Protein 2FGG (pdb70)

Organism: Mycobacterium tuberculosis (strain ATCC 25618 / H37Rv) (NCBI:txid83332)

B-factor: mean 65.97, std 9.86, range [32.84, 84.61]

Nearest PDB structures (foldseek):
  2fgg-assembly1_A  TM=1.012E+00  e=6.793E-14  Mycobacterium tuberculosis
  4wpy-assembly1_A-2  TM=9.079E-01  e=1.124E-07  Mycobacterium tuberculosis H37Rv
  1w24-assembly1_A  TM=6.229E-01  e=1.907E+00  Homo sapiens
  5hfn-assembly1_B  TM=3.978E-01  e=5.582E+00  Thermotoga maritima MSB8

Foldseek 3Di:
DPDDDDDWDWDKDWDDDDQKIKIWTWTCPPNDITFIFMDDADRPPHDDDPVRRVRNVVNSVVRVVVVVVVVVVVVVVVVPPDD

Secondary structure (DSSP, 8-state):
----------EEEEEE-SS-EEEEEE--BTTB--EEEEE---SSS---SHHHHHHHHHHHHHHHHHHHHHHHHHHHHHHS---

Solvent-accessible surface area: 6338 Å² total

Structure (mmCIF, N/CA/C/O backbone):
data_2FGG
#
_entry.id   2FGG
#
_cell.length_a   48.054
_cell.length_b   47.510
_cell.length_c   94.807
_cell.angle_alpha   90.00
_cell.angle_beta   90.00
_cell.angle_gamma   90.00
#
_symmetry.space_group_name_H-M   'I 21 21 21'
#
loop_
_entity.id
_entity.type
_entity.pdbx_description
1 polymer 'Hypothetical protein Rv2632c/MT2708'
2 water water
#
loop_
_atom_site.group_PDB
_atom_site.id
_atom_site.type_symbol
_atom_site.label_atom_id
_atom_site.label_alt_id
_atom_site.label_comp_id
_atom_site.label_asym_id
_atom_site.label_entity_id
_atom_site.label_seq_id
_atom_site.pdbx_PDB_ins_code
_atom_site.Cartn_x
_atom_site.Cartn_y
_atom_site.Cartn_z
_atom_site.occupancy
_atom_site.B_iso_or_equiv
_atom_site.auth_seq_id
_atom_site.auth_comp_id
_atom_site.auth_asym_id
_atom_site.auth_atom_id
_atom_site.pdbx_PDB_model_num
ATOM 1 N N . SER A 1 4 ? -26.190 20.991 0.766 1.00 78.01 4 SER A N 1
ATOM 2 C CA . SER A 1 4 ? -25.783 21.743 1.990 1.00 77.99 4 SER A CA 1
ATOM 3 C C . SER A 1 4 ? -26.173 20.981 3.262 1.00 77.96 4 SER A C 1
ATOM 4 O O . SER A 1 4 ? -27.339 20.620 3.428 1.00 78.09 4 SER A O 1
ATOM 7 N N . GLU A 1 5 ? -25.215 20.735 4.159 1.00 77.76 5 GLU A N 1
ATOM 8 C CA . GLU A 1 5 ? -23.823 21.161 4.000 1.00 77.64 5 GLU A CA 1
ATOM 9 C C . GLU A 1 5 ? -22.898 19.944 4.088 1.00 77.40 5 GLU A C 1
ATOM 10 O O . GLU A 1 5 ? -22.652 19.407 5.174 1.00 77.46 5 GLU A O 1
ATOM 16 N N . HIS A 1 6 ? -22.373 19.534 2.937 1.00 76.96 6 HIS A N 1
ATOM 17 C CA . HIS A 1 6 ? -21.684 18.249 2.786 1.00 76.41 6 HIS A CA 1
ATOM 18 C C . HIS A 1 6 ? -20.194 18.365 2.447 1.00 75.82 6 HIS A C 1
ATOM 19 O O . HIS A 1 6 ? -19.524 17.343 2.258 1.00 75.99 6 HIS A O 1
ATOM 26 N N . VAL A 1 7 ? -19.675 19.591 2.368 1.00 74.81 7 VAL A N 1
ATOM 27 C CA . VAL A 1 7 ? -18.335 19.816 1.813 1.00 73.73 7 VAL A CA 1
ATOM 28 C C . VAL A 1 7 ? -17.198 19.475 2.779 1.00 73.06 7 VAL A C 1
ATOM 29 O O . VAL A 1 7 ? -17.069 20.065 3.856 1.00 73.20 7 VAL A O 1
ATOM 33 N N . GLY A 1 8 ? -16.388 18.503 2.369 1.00 72.03 8 GLY A N 1
ATOM 34 C CA . GLY A 1 8 ? -15.167 18.138 3.063 1.00 70.58 8 GLY A CA 1
ATOM 35 C C . GLY A 1 8 ? -13.959 18.436 2.201 1.00 69.81 8 GLY A C 1
ATOM 36 O O . GLY A 1 8 ? -14.091 18.937 1.086 1.00 69.46 8 GLY A O 1
ATOM 37 N N . LYS A 1 9 ? -12.777 18.127 2.722 1.00 69.31 9 LYS A N 1
ATOM 38 C CA . LYS A 1 9 ? -11.523 18.386 2.013 1.00 69.08 9 LYS A CA 1
ATOM 39 C C . LYS A 1 9 ? -10.456 17.319 2.278 1.00 68.80 9 LYS A C 1
ATOM 40 O O . LYS A 1 9 ? -10.613 16.484 3.162 1.00 68.50 9 LYS A O 1
ATOM 46 N N . THR A 1 10 ? -9.371 17.378 1.508 1.00 68.76 10 THR A N 1
ATOM 47 C CA . THR A 1 10 ? -8.385 16.306 1.429 1.00 68.79 10 THR A CA 1
ATOM 48 C C . THR A 1 10 ? -6.950 16.818 1.535 1.00 68.81 10 THR A C 1
ATOM 49 O O . THR A 1 10 ? -6.518 17.663 0.758 1.00 68.76 10 THR A O 1
ATOM 53 N N . CYS A 1 11 ? -6.223 16.298 2.515 1.00 69.27 11 CYS A N 1
ATOM 54 C CA . CYS A 1 11 ? -4.799 16.574 2.667 1.00 69.74 11 CYS A CA 1
ATOM 55 C C . CYS A 1 11 ? -4.015 15.326 2.364 1.00 69.57 11 CYS A C 1
ATOM 56 O O . CYS A 1 11 ? -4.563 14.230 2.290 1.00 69.90 11 CYS A O 1
ATOM 59 N N . GLN A 1 12 ? -2.717 15.514 2.199 1.00 69.51 12 GLN A N 1
ATOM 60 C CA . GLN A 1 12 ? -1.778 14.428 2.286 1.00 69.33 12 GLN A CA 1
ATOM 61 C C . GLN A 1 12 ? -0.647 14.843 3.190 1.00 68.86 12 GLN A C 1
ATOM 62 O O . GLN A 1 12 ? -0.173 15.979 3.129 1.00 68.90 12 GLN A O 1
ATOM 68 N N . ILE A 1 13 ? -0.243 13.922 4.051 1.00 68.02 13 ILE A N 1
ATOM 69 C CA . ILE A 1 13 ? 0.927 14.105 4.871 1.00 67.39 13 ILE A CA 1
ATOM 70 C C . ILE A 1 13 ? 2.014 13.261 4.221 1.00 67.43 13 ILE A C 1
ATOM 71 O O . ILE A 1 13 ? 1.829 12.065 4.008 1.00 67.34 13 ILE A O 1
ATOM 76 N N . ASP A 1 14 ? 3.125 13.906 3.877 1.00 67.21 14 ASP A N 1
ATOM 77 C CA . ASP A 1 14 ? 4.243 13.260 3.201 1.00 67.28 14 ASP A CA 1
ATOM 78 C C . ASP A 1 14 ? 5.267 12.779 4.227 1.00 67.21 14 ASP A C 1
ATOM 79 O O . ASP A 1 14 ? 5.940 13.594 4.856 1.00 67.36 14 ASP A O 1
ATOM 84 N N . VAL A 1 15 ? 5.388 11.461 4.387 1.00 67.14 15 VAL A N 1
ATOM 85 C CA . VAL A 1 15 ? 6.312 10.875 5.371 1.00 66.83 15 VAL A CA 1
ATOM 86 C C . VAL A 1 15 ? 7.594 10.385 4.712 1.00 66.82 15 VAL A C 1
ATOM 87 O O . VAL A 1 15 ? 7.545 9.668 3.721 1.00 66.53 15 VAL A O 1
ATOM 91 N N . LEU A 1 16 ? 8.731 10.789 5.274 1.00 67.02 16 LEU A N 1
ATOM 92 C CA . LEU A 1 16 ? 10.038 10.285 4.876 1.00 67.10 16 LEU A CA 1
ATOM 93 C C . LEU A 1 16 ? 10.657 9.530 6.046 1.00 67.60 16 LEU A C 1
ATOM 94 O O . LEU A 1 16 ? 10.683 10.038 7.158 1.00 67.53 16 LEU A O 1
ATOM 99 N N . ILE A 1 17 ? 11.134 8.312 5.794 1.00 68.45 17 ILE A N 1
ATOM 100 C CA . ILE A 1 17 ? 11.874 7.535 6.797 1.00 69.26 17 ILE A CA 1
ATOM 101 C C . ILE A 1 17 ? 13.308 7.312 6.331 1.00 69.88 17 ILE A C 1
ATOM 102 O O . ILE A 1 17 ? 13.530 6.661 5.316 1.00 69.96 17 ILE A O 1
ATOM 107 N N . GLU A 1 18 ? 14.272 7.850 7.072 1.00 70.87 18 GLU A N 1
ATOM 108 C CA . GLU A 1 18 ? 15.687 7.643 6.767 1.00 71.99 18 GLU A CA 1
ATOM 109 C C . GLU A 1 18 ? 16.331 6.837 7.877 1.00 72.84 18 GLU A C 1
ATOM 110 O O . GLU A 1 18 ? 16.188 7.171 9.052 1.00 72.85 18 GLU A O 1
ATOM 116 N N . GLU A 1 19 ? 17.053 5.788 7.498 1.00 74.06 19 GLU A N 1
ATOM 117 C CA . GLU A 1 19 ? 17.715 4.911 8.459 1.00 75.27 19 GLU A CA 1
ATOM 118 C C . GLU A 1 19 ? 19.226 5.109 8.358 1.00 76.11 19 GLU A C 1
ATOM 119 O O . GLU A 1 19 ? 19.826 4.833 7.316 1.00 76.28 19 GLU A O 1
ATOM 125 N N . HIS A 1 20 ? 19.831 5.585 9.446 1.00 77.20 20 HIS A N 1
ATOM 126 C CA . HIS A 1 20 ? 21.195 6.136 9.393 1.00 78.19 20 HIS A CA 1
ATOM 127 C C . HIS A 1 20 ? 22.377 5.146 9.188 1.00 78.59 20 HIS A C 1
ATOM 128 O O . HIS A 1 20 ? 22.995 5.221 8.124 1.00 78.83 20 HIS A O 1
ATOM 135 N N . ASP A 1 21 ? 22.735 4.230 10.109 1.00 79.04 21 ASP A N 1
ATOM 136 C CA . ASP A 1 21 ? 22.144 3.925 11.432 1.00 79.34 21 ASP A CA 1
ATOM 137 C C . ASP A 1 21 ? 22.719 4.829 12.562 1.00 79.33 21 ASP A C 1
ATOM 138 O O . ASP A 1 21 ? 23.537 5.710 12.269 1.00 79.41 21 ASP A O 1
ATOM 143 N N . GLU A 1 22 ? 22.353 4.630 13.844 1.00 79.15 22 GLU A N 1
ATOM 144 C CA . GLU A 1 22 ? 21.697 3.422 14.419 1.00 78.76 22 GLU A CA 1
ATOM 145 C C . GLU A 1 22 ? 20.184 3.090 14.222 1.00 78.08 22 GLU A C 1
ATOM 146 O O . GLU A 1 22 ? 19.875 1.895 14.211 1.00 78.35 22 GLU A O 1
ATOM 152 N N . ARG A 1 23 ? 19.221 4.017 14.094 1.00 76.92 23 ARG A N 1
ATOM 153 C CA . ARG A 1 23 ? 19.194 5.485 14.273 1.00 75.82 23 ARG A CA 1
ATOM 154 C C . ARG A 1 23 ? 18.277 5.986 13.170 1.00 74.44 23 ARG A C 1
ATOM 155 O O . ARG A 1 23 ? 18.664 6.815 12.355 1.00 74.34 23 ARG A O 1
ATOM 163 N N . THR A 1 24 ? 17.061 5.455 13.142 1.00 72.84 24 THR A N 1
ATOM 164 C CA . THR A 1 24 ? 16.097 5.780 12.098 1.00 71.27 24 THR A CA 1
ATOM 165 C C . THR A 1 24 ? 15.216 6.990 12.454 1.00 70.28 24 THR A C 1
ATOM 166 O O . THR A 1 24 ? 14.716 7.106 13.571 1.00 70.10 24 THR A O 1
ATOM 170 N N . ARG A 1 25 ? 15.057 7.893 11.490 1.00 69.17 25 ARG A N 1
ATOM 171 C CA . ARG A 1 25 ? 14.325 9.142 11.691 1.00 68.29 25 ARG A CA 1
ATOM 172 C C . ARG A 1 25 ? 13.204 9.309 10.679 1.00 67.28 25 ARG A C 1
ATOM 173 O O . ARG A 1 25 ? 13.385 9.072 9.493 1.00 66.92 25 ARG A O 1
ATOM 181 N N . ALA A 1 26 ? 12.045 9.730 11.162 1.00 66.39 26 ALA A N 1
ATOM 182 C CA . ALA A 1 26 ? 10.929 10.038 10.288 1.00 65.76 26 ALA A CA 1
ATOM 183 C C . ALA A 1 26 ? 10.550 11.509 10.365 1.00 65.44 26 ALA A C 1
ATOM 184 O O . ALA A 1 26 ? 10.604 12.132 11.426 1.00 65.31 26 ALA A O 1
ATOM 186 N N . LYS A 1 27 ? 10.193 12.051 9.208 1.00 65.17 27 LYS A N 1
ATOM 187 C CA . LYS A 1 27 ? 9.652 13.38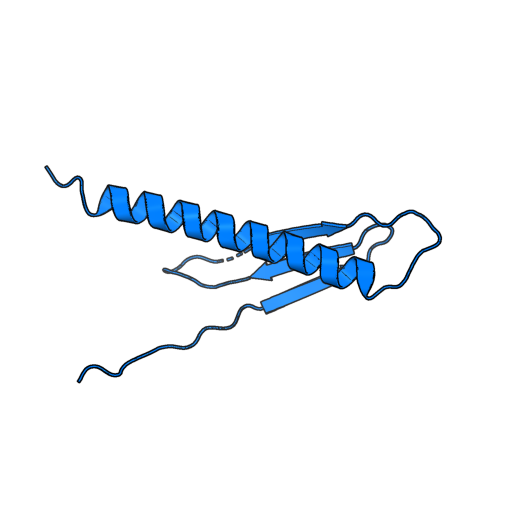6 9.091 1.00 64.96 27 LYS A CA 1
ATOM 188 C C . LYS A 1 27 ? 8.271 13.276 8.453 1.00 65.08 27 LYS A C 1
ATOM 189 O O . LYS A 1 27 ? 8.124 12.626 7.417 1.00 65.16 27 LYS A O 1
ATOM 195 N N . ALA A 1 28 ? 7.263 13.869 9.103 1.00 65.10 28 ALA A N 1
ATOM 196 C CA . ALA A 1 28 ? 5.896 13.948 8.567 1.00 65.10 28 ALA A CA 1
ATOM 197 C C . ALA A 1 28 ? 5.531 15.402 8.258 1.00 65.34 28 ALA A C 1
ATOM 198 O O . ALA A 1 28 ? 5.340 16.208 9.168 1.00 65.55 28 ALA A O 1
ATOM 200 N N . ARG A 1 29 ? 5.441 15.727 6.969 1.00 65.41 29 ARG A N 1
ATOM 201 C CA . ARG A 1 29 ? 5.207 17.095 6.514 1.00 65.62 29 ARG A CA 1
ATOM 202 C C . ARG A 1 29 ? 3.755 17.335 6.126 1.00 65.04 29 ARG A C 1
ATOM 203 O O . ARG A 1 29 ? 3.193 16.604 5.327 1.00 65.10 29 ARG A O 1
ATOM 211 N N . LEU A 1 30 ? 3.165 18.375 6.701 1.00 64.82 30 LEU A N 1
ATOM 212 C CA . LEU A 1 30 ? 1.815 18.807 6.360 1.00 64.42 30 LEU A CA 1
ATOM 213 C C . LEU A 1 30 ? 1.822 20.293 5.983 1.00 64.63 30 LEU A 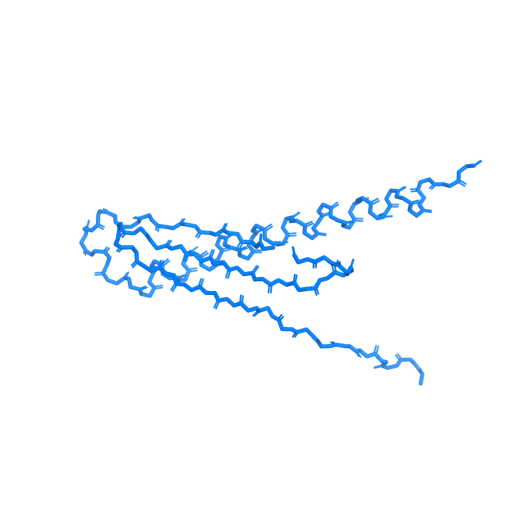C 1
ATOM 214 O O . LEU A 1 30 ? 2.395 21.119 6.698 1.00 64.81 30 LEU A O 1
ATOM 219 N N . SER A 1 31 ? 1.208 20.626 4.851 1.00 64.66 31 SER A N 1
ATOM 220 C CA . SER A 1 31 ? 0.972 22.017 4.488 1.00 64.75 31 SER A CA 1
ATOM 221 C C . SER A 1 31 ? -0.349 22.447 5.090 1.00 64.80 31 SER A C 1
ATOM 222 O O . SER A 1 31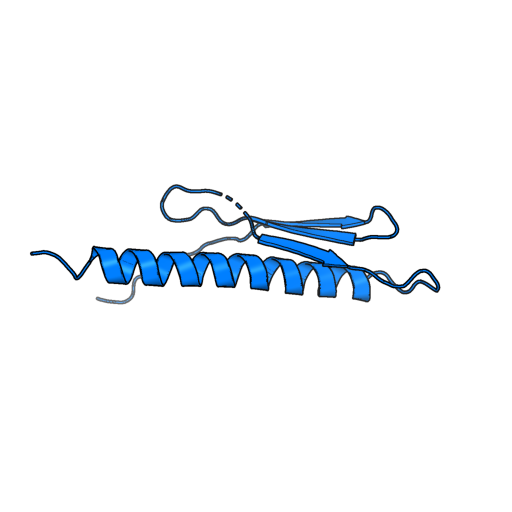 ? -1.397 21.899 4.747 1.00 64.62 31 SER A O 1
ATOM 225 N N . TRP A 1 32 ? -0.297 23.417 5.998 1.00 65.22 32 TRP A N 1
ATOM 226 C CA . TRP A 1 32 ? -1.493 23.829 6.741 1.00 65.80 32 TRP A CA 1
ATOM 227 C C . TRP A 1 32 ? -1.514 25.313 7.098 1.00 66.39 32 TRP A C 1
ATOM 228 O O . TRP A 1 32 ? -0.541 25.848 7.629 1.00 66.50 32 TRP A O 1
ATOM 239 N N . ALA A 1 33 ? -2.643 25.959 6.804 1.00 67.13 33 ALA A N 1
ATOM 240 C CA . ALA A 1 33 ? -2.850 27.376 7.074 1.00 67.71 33 ALA A CA 1
ATOM 241 C C . ALA A 1 33 ? -1.674 28.205 6.573 1.00 68.34 33 ALA A C 1
ATOM 242 O O . ALA A 1 33 ? -1.191 29.100 7.266 1.00 68.65 33 ALA A O 1
ATOM 244 N N . GLY A 1 34 ? -1.207 27.889 5.369 1.00 68.92 34 GLY A N 1
ATOM 245 C CA . GLY A 1 34 ? -0.095 28.615 4.760 1.00 69.75 34 GLY A CA 1
ATOM 246 C C . GLY A 1 34 ? 1.271 28.402 5.397 1.00 70.12 34 GLY A C 1
ATOM 247 O O . GLY A 1 34 ? 2.187 29.206 5.198 1.00 70.14 34 GLY A O 1
ATOM 248 N N . ARG A 1 35 ? 1.414 27.321 6.157 1.00 70.47 35 ARG A N 1
ATOM 249 C CA . ARG A 1 35 ? 2.707 26.972 6.731 1.00 71.11 35 ARG A CA 1
ATOM 250 C C . ARG A 1 35 ? 3.066 25.502 6.496 1.00 70.86 35 ARG A C 1
ATOM 251 O O . ARG A 1 35 ? 2.193 24.644 6.360 1.00 70.70 35 ARG A O 1
ATOM 259 N N . GLN A 1 36 ? 4.365 25.241 6.412 1.00 71.11 36 GLN A N 1
ATOM 260 C CA . GLN A 1 36 ? 4.889 23.893 6.281 1.00 71.22 36 GLN A CA 1
ATOM 261 C C . GLN A 1 36 ? 5.111 23.378 7.676 1.00 71.12 36 GLN A C 1
ATOM 262 O O . GLN A 1 36 ? 5.953 23.888 8.404 1.00 71.16 36 GLN A O 1
ATOM 276 N N . VAL A 1 38 ? 6.220 20.245 10.084 1.00 68.35 38 VAL A N 1
ATOM 277 C CA . VAL A 1 38 ? 6.974 18.997 10.055 1.00 66.50 38 VAL A CA 1
ATOM 278 C C . VAL A 1 38 ? 7.062 18.407 11.445 1.00 65.52 38 VAL A C 1
ATOM 279 O O . VAL A 1 38 ? 7.545 19.044 12.374 1.00 65.37 38 VAL A O 1
ATOM 283 N N . GLY A 1 39 ? 6.575 17.184 11.574 1.00 64.65 39 GLY A N 1
ATOM 284 C CA . GLY A 1 39 ? 6.761 16.397 12.780 1.00 63.83 39 GLY A CA 1
ATOM 285 C C . GLY A 1 39 ? 7.990 15.535 12.600 1.00 63.13 39 GLY A C 1
ATOM 286 O O . GLY A 1 39 ? 8.173 14.926 11.547 1.00 62.87 39 GLY A O 1
ATOM 287 N N . VAL A 1 40 ? 8.849 15.500 13.614 1.00 62.48 40 VAL A N 1
ATOM 288 C CA . VAL A 1 40 ? 10.086 14.737 13.531 1.00 61.89 40 VAL A CA 1
ATOM 289 C C . VAL A 1 40 ? 10.102 13.672 14.618 1.00 61.67 40 VAL A C 1
ATOM 290 O O . VAL A 1 40 ? 9.828 13.964 15.777 1.00 61.57 40 VAL A O 1
ATOM 294 N N . GLY A 1 41 ? 10.406 12.439 14.219 1.00 61.64 41 GLY A N 1
ATOM 295 C CA . GLY A 1 41 ? 10.495 11.306 15.134 1.00 62.00 41 GLY A CA 1
ATOM 296 C C . GLY A 1 41 ? 11.772 10.496 14.970 1.00 62.29 41 GLY A C 1
ATOM 297 O O . GLY A 1 41 ? 12.263 10.328 13.861 1.00 61.84 41 GLY A O 1
ATOM 298 N N . LEU A 1 42 ? 12.299 9.986 16.082 1.00 62.99 42 LEU A N 1
ATOM 299 C CA . LEU A 1 42 ? 13.568 9.264 16.094 1.00 64.10 42 LEU A CA 1
ATOM 300 C C . LEU A 1 42 ? 13.519 8.014 16.953 1.00 64.74 42 LEU A C 1
ATOM 301 O O . LEU A 1 42 ? 13.034 8.054 18.077 1.00 64.67 42 LEU A O 1
ATOM 306 N N . ALA A 1 43 ? 14.025 6.916 16.401 1.00 65.93 43 ALA A N 1
ATOM 307 C CA . ALA A 1 43 ? 14.307 5.681 17.126 1.00 67.46 43 ALA A CA 1
ATOM 308 C C . ALA A 1 43 ? 15.745 5.371 16.730 1.00 68.72 43 ALA A C 1
ATOM 309 O O . ALA A 1 43 ? 16.048 5.550 15.560 1.00 69.08 43 ALA A O 1
ATOM 311 N N . ARG A 1 44 ? 16.668 4.908 17.589 1.00 70.58 44 ARG A N 1
ATOM 312 C CA . ARG A 1 44 ? 16.567 4.215 18.895 1.00 72.46 44 ARG A CA 1
ATOM 313 C C . ARG A 1 44 ? 17.227 2.858 18.651 1.00 73.15 44 ARG A C 1
ATOM 314 O O . ARG A 1 44 ? 18.369 2.815 18.195 1.00 73.39 44 ARG A O 1
ATOM 322 N N . LEU A 1 45 ? 16.508 1.775 18.961 1.00 74.32 45 LEU A N 1
ATOM 323 C CA . LEU A 1 45 ? 16.822 0.381 18.563 1.00 75.39 45 LEU A CA 1
ATOM 324 C C . LEU A 1 45 ? 18.225 0.059 17.987 1.00 76.23 45 LEU A C 1
ATOM 325 O O . LEU A 1 45 ? 18.503 0.415 16.838 1.00 76.47 45 LEU A O 1
ATOM 330 N N . ASP A 1 46 ? 19.112 -0.614 18.738 1.00 77.15 46 ASP A N 1
ATOM 331 C CA . ASP A 1 46 ? 18.983 -0.959 20.174 1.00 78.07 46 ASP A CA 1
ATOM 332 C C . ASP A 1 46 ? 20.110 -1.828 20.816 1.00 78.44 46 ASP A C 1
ATOM 333 O O . ASP A 1 46 ? 19.852 -2.480 21.835 1.00 78.56 46 ASP A O 1
ATOM 338 N N . PRO A 1 47 ? 21.348 -1.857 20.252 1.00 78.86 47 PRO A N 1
ATOM 339 C CA . PRO A 1 47 ? 21.948 -1.386 18.984 1.00 79.09 47 PRO A CA 1
ATOM 340 C C . PRO A 1 47 ? 21.445 -1.921 17.607 1.00 79.22 47 PRO A C 1
ATOM 341 O O . PRO A 1 47 ? 20.966 -1.081 16.841 1.00 79.27 47 PRO A O 1
ATOM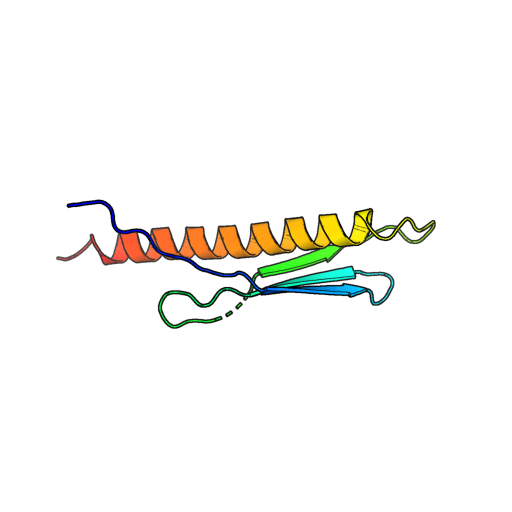 345 N N . ALA A 1 48 ? 21.513 -3.213 17.219 1.00 79.32 48 ALA A N 1
ATOM 346 C CA . ALA A 1 48 ? 21.953 -4.469 17.915 1.00 79.45 48 ALA A CA 1
ATOM 347 C C . ALA A 1 48 ? 21.028 -5.114 18.986 1.00 79.46 48 ALA A C 1
ATOM 348 O O . ALA A 1 48 ? 21.027 -4.709 20.146 1.00 79.60 48 ALA A O 1
ATOM 350 N N . ASP A 1 49 ? 20.284 -6.158 18.610 1.00 79.31 49 ASP A N 1
ATOM 351 C CA . ASP A 1 49 ? 20.482 -6.892 17.359 1.00 79.06 49 ASP A CA 1
ATOM 352 C C . ASP A 1 49 ? 19.147 -7.248 16.659 1.00 78.72 49 ASP A C 1
ATOM 353 O O . ASP A 1 49 ? 18.569 -8.301 16.943 1.00 78.84 49 ASP A O 1
ATOM 358 N N . GLU A 1 50 ? 18.634 -6.387 15.769 1.00 78.16 50 GLU A N 1
ATOM 359 C CA . GLU A 1 50 ? 19.165 -5.036 15.500 1.00 77.51 50 GLU A CA 1
ATOM 360 C C . GLU A 1 50 ? 18.109 -3.920 15.300 1.00 76.67 50 GLU A C 1
ATOM 361 O O . GLU A 1 50 ? 18.475 -2.737 15.317 1.00 76.84 50 GLU A O 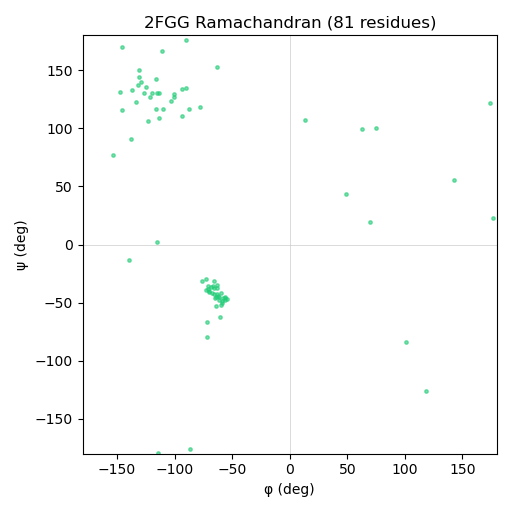1
ATOM 367 N N . PRO A 1 51 ? 16.810 -4.272 15.109 1.00 75.74 51 PRO A N 1
ATOM 368 C CA . PRO A 1 51 ? 16.136 -5.557 14.794 1.00 74.67 51 PRO A CA 1
ATOM 369 C C . PRO A 1 51 ? 16.301 -6.152 13.345 1.00 73.45 51 PRO A C 1
ATOM 370 O O . PRO A 1 51 ? 17.099 -7.087 13.259 1.00 73.42 51 PRO A O 1
ATOM 374 N N . VAL A 1 52 ? 15.631 -5.770 12.232 1.00 71.70 52 VAL A N 1
ATOM 375 C CA . VAL A 1 52 ? 14.281 -5.168 11.976 1.00 70.21 52 VAL A CA 1
ATOM 376 C C . VAL A 1 52 ? 13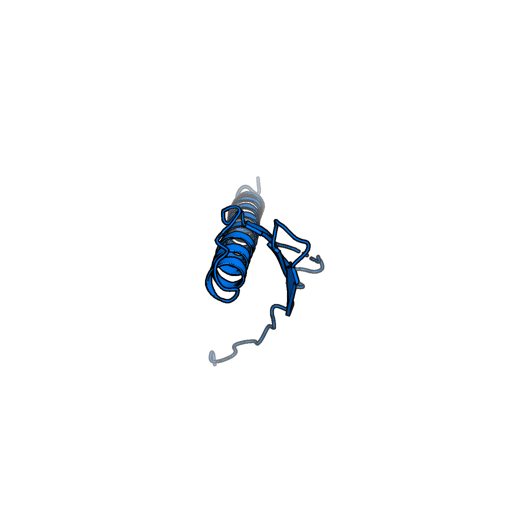.935 -3.770 12.543 1.00 69.02 52 VAL A C 1
ATOM 377 O O . VAL A 1 52 ? 13.506 -3.674 13.679 1.00 69.33 52 VAL A O 1
ATOM 381 N N . ALA A 1 53 ? 13.998 -2.681 11.766 1.00 67.25 53 ALA A N 1
ATOM 382 C CA . ALA A 1 53 ? 13.725 -2.532 10.323 1.00 65.28 53 ALA A CA 1
ATOM 383 C C . ALA A 1 53 ? 12.321 -1.926 10.272 1.00 63.85 53 ALA A C 1
ATOM 384 O O . ALA A 1 53 ? 12.172 -0.708 10.216 1.00 63.49 53 ALA A O 1
ATOM 386 N N . GLN A 1 54 ? 11.298 -2.771 10.354 1.00 61.92 54 GLN A N 1
ATOM 387 C CA . GLN A 1 54 ? 9.921 -2.305 10.454 1.00 60.06 54 GLN A CA 1
ATOM 388 C C . GLN A 1 54 ? 9.657 -1.683 11.825 1.00 58.68 54 GLN A C 1
ATOM 389 O O . GLN A 1 54 ? 8.953 -0.680 11.914 1.00 58.28 54 GLN A O 1
ATOM 395 N N . ILE A 1 55 ? 10.232 -2.275 12.877 1.00 57.05 55 ILE A N 1
ATOM 396 C CA . ILE A 1 55 ? 10.097 -1.761 14.244 1.00 55.58 55 ILE A CA 1
ATOM 397 C C . ILE A 1 55 ? 10.635 -0.331 14.362 1.00 54.96 55 ILE A C 1
ATOM 398 O O . ILE A 1 55 ? 9.934 0.553 14.843 1.00 54.65 55 ILE A O 1
ATOM 403 N N . GLY A 1 56 ? 11.866 -0.109 13.911 1.00 54.23 56 GLY A N 1
ATOM 404 C CA . GLY A 1 56 ? 12.461 1.224 13.922 1.00 53.78 56 GLY A CA 1
ATOM 405 C C . GLY A 1 56 ? 11.688 2.250 13.107 1.00 53.59 56 GLY A C 1
ATOM 406 O O . GLY A 1 56 ? 11.518 3.385 13.540 1.00 53.38 56 GLY A O 1
ATOM 407 N N . ASP A 1 57 ? 11.219 1.840 11.929 1.00 53.62 57 ASP A N 1
ATOM 408 C CA . ASP A 1 57 ? 10.449 2.700 11.029 1.00 53.69 57 ASP A CA 1
ATOM 409 C C . ASP A 1 57 ? 9.126 3.114 11.634 1.00 53.63 57 ASP A C 1
ATOM 410 O O . ASP A 1 57 ? 8.813 4.302 11.688 1.00 54.33 57 ASP A O 1
ATOM 415 N N . GLU A 1 58 ? 8.342 2.140 12.082 1.00 53.28 58 GLU A N 1
ATOM 416 C CA . GLU A 1 58 ? 7.027 2.433 12.658 1.00 52.92 58 GLU A CA 1
ATOM 417 C C . GLU A 1 58 ? 7.089 3.222 13.974 1.00 52.81 58 GLU A C 1
ATOM 418 O O . GLU A 1 58 ? 6.193 4.012 14.266 1.00 53.43 58 GLU A O 1
ATOM 424 N N . LEU A 1 59 ? 8.138 3.015 14.765 1.00 52.29 59 LEU A N 1
ATOM 425 C CA . LEU A 1 59 ? 8.340 3.808 15.975 1.00 51.77 59 LEU A CA 1
ATOM 426 C C . LEU A 1 59 ? 8.713 5.250 15.643 1.00 52.12 59 LEU A C 1
ATOM 427 O O . LEU A 1 59 ? 8.263 6.181 16.308 1.00 52.34 59 LEU A O 1
ATOM 432 N N . ALA A 1 60 ? 9.545 5.431 14.624 1.00 52.44 60 ALA A N 1
ATOM 433 C CA . ALA A 1 60 ? 9.909 6.760 14.172 1.00 52.81 60 ALA A CA 1
ATOM 434 C C . ALA A 1 60 ? 8.686 7.480 13.631 1.00 53.25 60 ALA A C 1
ATOM 435 O O . ALA A 1 60 ? 8.474 8.642 13.943 1.00 54.17 60 ALA A O 1
ATOM 437 N N . ILE A 1 61 ? 7.886 6.795 12.822 1.00 53.59 61 ILE A N 1
ATOM 438 C CA . ILE A 1 61 ? 6.681 7.394 12.262 1.00 54.13 61 ILE A CA 1
ATOM 439 C C . ILE A 1 61 ? 5.722 7.787 13.380 1.00 54.50 61 ILE A C 1
ATOM 440 O O . ILE A 1 61 ? 5.174 8.882 13.374 1.00 55.44 61 ILE A O 1
ATOM 445 N N . ALA A 1 62 ? 5.530 6.898 14.347 1.00 54.50 62 ALA A N 1
ATOM 446 C CA . ALA A 1 62 ? 4.668 7.180 15.481 1.00 54.42 62 ALA A CA 1
ATOM 447 C C . ALA A 1 62 ? 5.107 8.453 16.211 1.00 54.53 62 ALA A C 1
ATOM 448 O O . ALA A 1 62 ? 4.287 9.297 16.536 1.00 55.26 62 ALA A O 1
ATOM 450 N N . ARG A 1 63 ? 6.400 8.594 16.461 1.00 54.58 63 ARG A N 1
ATOM 451 C CA . ARG A 1 63 ? 6.926 9.785 17.140 1.00 54.37 63 ARG A CA 1
ATOM 452 C C . ARG A 1 63 ? 6.817 11.046 16.274 1.00 55.17 63 ARG A C 1
ATOM 453 O O . ARG A 1 63 ? 6.543 12.131 16.785 1.00 55.68 63 ARG A O 1
ATOM 461 N N . ALA A 1 64 ? 7.011 10.891 14.968 1.00 55.56 64 ALA A N 1
ATOM 462 C CA . ALA A 1 64 ? 6.820 11.984 14.034 1.00 56.27 64 ALA A CA 1
ATOM 463 C C . ALA A 1 64 ? 5.377 12.479 14.035 1.00 56.63 64 ALA A C 1
ATOM 464 O O . ALA A 1 64 ? 5.139 13.671 14.040 1.00 57.48 64 ALA A O 1
ATOM 466 N N . LEU A 1 65 ? 4.413 11.569 14.031 1.00 57.51 65 LEU A N 1
ATOM 467 C CA . LEU A 1 65 ? 2.998 11.949 13.982 1.00 57.81 65 LEU A CA 1
ATOM 468 C C . LEU A 1 65 ? 2.513 12.583 15.288 1.00 58.33 65 LEU A C 1
ATOM 469 O O . LEU A 1 65 ? 1.685 13.485 15.257 1.00 58.49 65 LEU A O 1
ATOM 474 N N . SER A 1 66 ? 3.027 12.094 16.418 1.00 59.05 66 SER A N 1
ATOM 475 C CA . SER A 1 66 ? 2.803 12.690 17.734 1.00 60.09 66 SER A CA 1
ATOM 476 C C . SER A 1 66 ? 3.274 14.117 17.759 1.00 60.01 66 SER A C 1
ATOM 477 O O . SER A 1 66 ? 2.596 14.986 18.293 1.00 60.46 66 SER A O 1
ATOM 480 N N . ASP A 1 67 ? 4.468 14.341 17.223 1.00 60.41 67 ASP A N 1
ATOM 481 C CA . ASP A 1 67 ? 5.062 15.664 17.174 1.00 60.41 67 ASP A CA 1
ATOM 482 C C . ASP A 1 67 ? 4.134 16.587 16.395 1.00 60.40 67 ASP A C 1
ATOM 483 O O . ASP A 1 67 ? 3.805 17.675 16.848 1.00 60.70 67 ASP A O 1
ATOM 488 N N . LEU A 1 68 ? 3.701 16.131 15.229 1.00 60.14 68 LEU A N 1
ATOM 489 C CA . LEU A 1 68 ? 2.869 16.931 14.362 1.00 60.05 68 LEU A CA 1
ATOM 490 C C . LEU A 1 68 ? 1.503 17.156 15.003 1.00 60.55 68 LEU A C 1
ATOM 491 O O . LEU A 1 68 ? 0.975 18.267 14.945 1.00 60.93 68 LEU A O 1
ATOM 496 N N . ALA A 1 69 ? 0.940 16.114 15.616 1.00 60.41 69 ALA A N 1
ATOM 497 C CA . ALA A 1 69 ? -0.314 16.241 16.360 1.00 60.31 69 ALA A CA 1
ATOM 498 C C . ALA A 1 69 ? -0.199 17.311 17.448 1.00 60.76 69 ALA A C 1
ATOM 499 O O . ALA A 1 69 ? -1.086 18.158 17.577 1.00 61.05 69 ALA A O 1
ATOM 501 N N . ASN A 1 70 ? 0.904 17.290 18.202 1.00 60.96 70 ASN A N 1
ATOM 502 C CA . ASN A 1 70 ? 1.150 18.266 19.262 1.00 61.11 70 ASN A CA 1
ATOM 503 C C . ASN A 1 70 ? 1.279 19.684 18.729 1.00 60.77 70 ASN A C 1
ATOM 504 O O . ASN A 1 70 ? 0.830 20.636 19.359 1.00 61.24 70 ASN A O 1
ATOM 509 N N . GLN A 1 71 ? 1.898 19.827 17.568 1.00 60.21 71 GLN A N 1
ATOM 510 C CA . GLN A 1 71 ? 1.985 21.125 16.922 1.00 59.65 71 GLN A CA 1
ATOM 511 C C . GLN A 1 71 ? 0.598 21.604 16.501 1.00 59.36 71 GLN A C 1
ATOM 512 O O . GLN A 1 71 ? 0.293 22.790 16.601 1.00 60.20 71 GLN A O 1
ATOM 518 N N . LEU A 1 72 ? -0.241 20.677 16.051 1.00 58.14 72 LEU A N 1
ATOM 519 C CA . LEU A 1 72 ? -1.592 21.010 15.643 1.00 57.21 72 LEU A CA 1
ATOM 520 C C . LEU A 1 72 ? -2.499 21.335 16.837 1.00 56.96 72 LEU A C 1
ATOM 521 O O . LEU A 1 72 ? -3.436 22.138 16.709 1.00 56.88 72 LEU A O 1
ATOM 526 N N . PHE A 1 73 ? -2.213 20.720 17.987 1.00 56.19 73 PHE A N 1
ATOM 527 C CA . PHE A 1 73 ? -2.912 21.039 19.231 1.00 55.43 73 PHE A CA 1
ATOM 528 C C . PHE A 1 73 ? -2.513 22.432 19.714 1.00 54.91 73 PHE A C 1
ATOM 529 O O . PHE A 1 73 ? -3.349 23.207 20.167 1.00 55.11 73 PHE A O 1
ATOM 537 N N . ALA A 1 74 ? -1.236 22.752 19.599 1.00 54.30 74 ALA A N 1
ATOM 538 C CA . ALA A 1 74 ? -0.758 24.088 19.937 1.00 53.96 74 ALA A CA 1
ATOM 539 C C . ALA A 1 74 ? -1.368 25.152 19.022 1.00 53.54 74 ALA A C 1
ATOM 540 O O . ALA A 1 74 ? -1.640 26.268 19.453 1.00 54.01 74 ALA A O 1
ATOM 542 N N . LEU A 1 75 ? -1.595 24.800 17.763 1.00 53.38 75 LEU A N 1
ATOM 543 C CA . LEU A 1 75 ? -2.171 25.736 1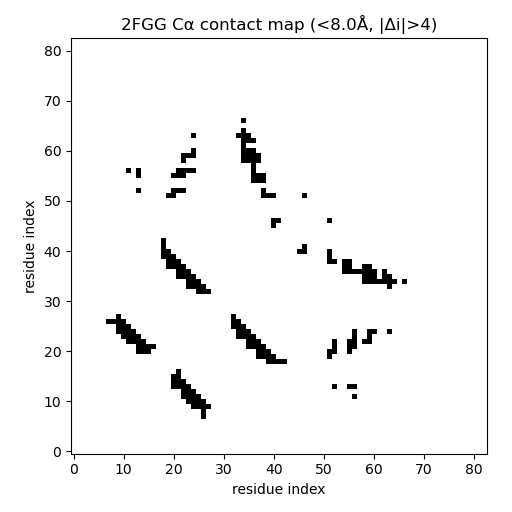6.804 1.00 52.79 75 LEU A CA 1
ATOM 544 C C . LEU A 1 75 ? -3.652 25.959 17.087 1.00 52.50 75 LEU A C 1
ATOM 545 O O . LEU A 1 75 ? -4.154 27.080 16.976 1.00 52.62 75 LEU A O 1
ATOM 550 N N . THR A 1 76 ? -4.335 24.881 17.462 1.00 52.24 76 THR A N 1
ATOM 551 C CA . THR A 1 76 ? -5.740 24.936 17.844 1.00 51.87 76 THR A CA 1
ATOM 552 C C . THR A 1 76 ? -5.936 25.881 19.013 1.00 51.32 76 THR A C 1
ATOM 553 O O . THR A 1 76 ? -6.780 26.757 18.945 1.00 51.39 76 THR A O 1
ATOM 557 N N . SER A 1 77 ? -5.135 25.717 20.062 1.00 50.95 77 SER A N 1
ATOM 558 C CA . SER A 1 77 ? -5.236 26.559 21.252 1.00 50.81 77 SER A CA 1
ATOM 559 C C . SER A 1 77 ? -4.968 28.027 20.931 1.00 50.65 77 SER A C 1
ATOM 560 O O . SER A 1 77 ? -5.710 28.915 21.335 1.00 50.57 77 SER A O 1
ATOM 563 N N . SER A 1 78 ? -3.890 28.261 20.202 1.00 50.85 78 SER A N 1
ATOM 564 C CA . SER A 1 78 ? -3.519 29.589 19.765 1.00 50.99 78 SER A CA 1
ATOM 565 C C . SER A 1 78 ? -4.645 30.262 18.979 1.00 50.74 78 SER A C 1
ATOM 566 O O . SER A 1 78 ? -4.996 31.421 19.248 1.00 50.63 78 SER A O 1
ATOM 569 N N . ASP A 1 79 ? -5.212 29.527 18.021 1.00 50.39 79 ASP A N 1
ATOM 570 C CA . ASP A 1 79 ? -6.338 30.026 17.235 1.00 50.21 79 ASP A CA 1
ATOM 571 C C . ASP A 1 79 ? -7.572 30.242 18.101 1.00 49.88 79 ASP A C 1
ATOM 572 O O . ASP A 1 79 ? -8.217 31.285 17.997 1.00 49.66 79 ASP A O 1
ATOM 577 N N . ILE A 1 80 ? -7.893 29.272 18.959 1.00 49.82 80 ILE A N 1
ATOM 578 C CA . ILE A 1 80 ? -9.014 29.429 19.897 1.00 49.90 80 ILE A CA 1
ATOM 579 C C . ILE A 1 80 ? -8.844 30.694 20.714 1.00 50.27 80 ILE A C 1
ATOM 580 O O . ILE A 1 80 ? -9.783 31.473 20.848 1.00 50.48 80 ILE A O 1
ATOM 585 N N . GLU A 1 81 ? -7.644 30.908 21.243 1.00 50.87 81 GLU A N 1
ATOM 586 C CA . GLU A 1 81 ? -7.380 32.096 22.049 1.00 51.82 81 GLU A CA 1
ATOM 587 C C . GLU A 1 81 ? -7.449 33.380 21.239 1.00 53.26 81 GLU A C 1
ATOM 588 O O . GLU A 1 81 ? -7.922 34.397 21.735 1.00 53.32 81 GLU A O 1
ATOM 594 N N . ALA A 1 82 ? -7.000 33.322 19.989 1.00 55.40 82 ALA A N 1
ATOM 595 C CA . ALA A 1 82 ? -7.102 34.457 19.074 1.00 57.64 82 ALA A CA 1
ATOM 596 C C . ALA A 1 82 ? -8.549 34.816 18.720 1.00 59.57 82 ALA A C 1
ATOM 597 O O . ALA A 1 82 ? -8.896 35.994 18.685 1.00 59.80 82 ALA A O 1
ATOM 599 N N . SER A 1 83 ? -9.385 33.807 18.461 1.00 62.27 83 SER A N 1
ATOM 600 C CA . SER A 1 83 ? -10.789 34.028 18.078 1.00 64.91 83 SER A CA 1
ATOM 601 C C . SER A 1 83 ? -11.596 34.710 19.195 1.00 66.94 83 SER A C 1
ATOM 602 O O . SER A 1 83 ? -12.392 35.612 18.929 1.00 67.33 83 SER A O 1
ATOM 605 N N . THR A 1 84 ? -11.376 34.257 20.431 1.00 69.55 84 THR A N 1
ATOM 606 C CA . THR A 1 84 ? -11.875 34.888 21.669 1.00 71.99 84 THR A CA 1
ATOM 607 C C . THR A 1 84 ? -10.794 34.656 22.738 1.00 73.44 84 THR A C 1
ATOM 608 O O . THR A 1 84 ? -10.565 33.504 23.124 1.00 73.76 84 THR A O 1
ATOM 612 N N . HIS A 1 85 ? -10.140 35.697 23.262 1.00 75.25 85 HIS A N 1
ATOM 613 C CA . HIS A 1 85 ? -10.559 37.108 23.261 1.00 77.01 85 HIS A CA 1
ATOM 614 C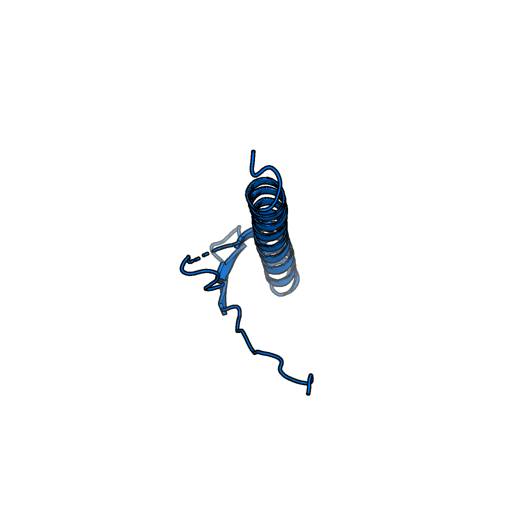 C . HIS A 1 85 ? -10.705 37.850 21.929 1.00 77.71 85 HIS A C 1
ATOM 615 O O . HIS A 1 85 ? -10.048 37.536 20.935 1.00 77.74 85 HIS A O 1
ATOM 622 N N . GLN A 1 86 ? -11.591 38.844 21.955 1.00 78.78 86 GLN A N 1
ATOM 623 C CA . GLN A 1 86 ? -11.629 39.945 20.986 1.00 79.71 86 GLN A CA 1
ATOM 624 C C . GLN A 1 86 ? -12.274 41.179 21.651 1.00 80.12 86 GLN A C 1
ATOM 625 O O . GLN A 1 86 ? -13.448 41.476 21.402 1.00 80.28 86 GLN A O 1
ATOM 631 N N . PRO A 1 87 ? -11.506 41.897 22.509 1.00 80.52 87 PRO A N 1
ATOM 632 C CA . PRO A 1 87 ? -12.043 43.003 23.321 1.00 80.68 87 PRO A CA 1
ATOM 633 C C . PRO A 1 87 ? -11.996 44.377 22.634 1.00 80.80 87 PRO A C 1
ATOM 634 O O . PRO A 1 87 ? -12.429 45.386 23.203 1.00 80.83 87 PRO A O 1
#

Radius of gyration: 17.19 Å; Cα contacts (8 Å, |Δi|>4): 116; chains: 1; bounding box: 48×50×22 Å

InterPro domains:
  IPR015057 Rv2632c-like [PF08962] (9-88)
  IPR038070 Rv2632c-like superfamily [G3DSA:3.30.160.240] (13-93)
  IPR038070 Rv2632c-like superfamily [SSF143212] (5-87)

Sequence (83 aa):
SEHVGKTCQIDVLIEEHDERTRAKARLSWAGRQVGVGLARLDPADEPVAQIGDELAIARALSDLANQLFALTSSDIEASTHQP

CATH classification: 3.30.160.240